Protein AF-A0A7W0P054-F1 (afdb_monomer)

Foldseek 3Di:
DAEAEPFDKWKAKVVGDGTRPPHHDDDDDAQDKIKIDIGTDPQKDFPFKDFQATDNDIGIDGPNDDGDMYTYIYGDKDFDDDDDDDPDFDADVVGDAGPPPDGIDTDDPPGD

Solvent-accessible surface area (backbone atoms only — not comparable to full-atom values): 6755 Å² total; per-residue (Å²): 85,49,84,38,68,86,22,45,54,38,36,38,35,42,68,78,67,34,46,27,84,86,40,47,70,70,91,75,60,80,74,38,67,37,39,39,44,79,45,52,34,85,59,24,37,66,74,24,39,36,75,79,32,71,52,75,68,76,35,74,46,72,30,81,63,96,82,57,45,31,49,31,15,35,54,49,70,54,70,61,85,89,79,79,90,70,94,72,84,56,78,46,66,74,82,68,45,60,60,81,87,56,46,71,42,76,42,62,87,88,67,116

Mean predicted aligned error: 10.87 Å

Radius of gyration: 19.4 Å; Cα contacts (8 Å, |Δi|>4): 233; chains: 1; bounding box: 42×19×57 Å

Sequence (112 aa):
MDHAGDGGGTVTSDPAGIDCGSDCTEDYAESTIVTLTATAGALSIFTGWSGECTGTGACVVTMDAAKSVTATFDTATLTVTKVGTGSGTVASDPAGINCGIDCSESYLPGTS

pLDDT: mean 75.75, std 15.4, range [45.28, 93.94]

Structure (mmCIF, N/CA/C/O backbone):
data_AF-A0A7W0P054-F1
#
_entry.id   AF-A0A7W0P054-F1
#
loop_
_atom_site.group_PDB
_atom_site.id
_atom_site.type_symbol
_atom_site.label_atom_id
_atom_site.label_alt_id
_atom_site.label_comp_id
_atom_site.label_asym_id
_atom_site.label_entity_id
_atom_site.label_seq_id
_atom_site.pdbx_PDB_ins_code
_atom_site.Cartn_x
_atom_site.Cartn_y
_atom_site.Cartn_z
_atom_site.occupancy
_atom_site.B_iso_or_equiv
_atom_site.auth_seq_id
_atom_site.auth_comp_id
_atom_site.auth_asym_id
_atom_site.auth_atom_id
_atom_site.pdbx_PDB_model_num
ATOM 1 N N . MET A 1 1 ? -12.521 1.731 2.706 1.00 58.75 1 MET A N 1
ATOM 2 C CA . MET A 1 1 ? -11.080 1.759 2.384 1.00 58.75 1 MET A CA 1
ATOM 3 C C . MET A 1 1 ? -10.952 1.982 0.892 1.00 58.75 1 MET A C 1
ATOM 5 O O . MET A 1 1 ? -11.704 1.349 0.160 1.00 58.75 1 MET A O 1
ATOM 9 N N . ASP A 1 2 ? -10.048 2.856 0.457 1.00 57.75 2 ASP A N 1
ATOM 10 C CA . ASP A 1 2 ? -9.857 3.140 -0.969 1.00 57.75 2 ASP A CA 1
ATOM 11 C C . ASP A 1 2 ? -8.524 2.545 -1.439 1.00 57.75 2 ASP A C 1
ATOM 13 O O . ASP A 1 2 ? -7.521 2.613 -0.723 1.00 57.75 2 ASP A O 1
ATOM 17 N N . HIS A 1 3 ? -8.514 1.956 -2.634 1.00 59.03 3 HIS A N 1
ATOM 18 C CA . HIS A 1 3 ? -7.280 1.617 -3.340 1.00 59.03 3 HIS A CA 1
ATOM 19 C C . HIS A 1 3 ? -6.766 2.855 -4.077 1.00 59.03 3 HIS A C 1
ATOM 21 O O . HIS A 1 3 ? -7.538 3.540 -4.750 1.00 59.03 3 HIS A O 1
ATOM 27 N N . ALA A 1 4 ? -5.467 3.124 -3.968 1.00 58.44 4 AL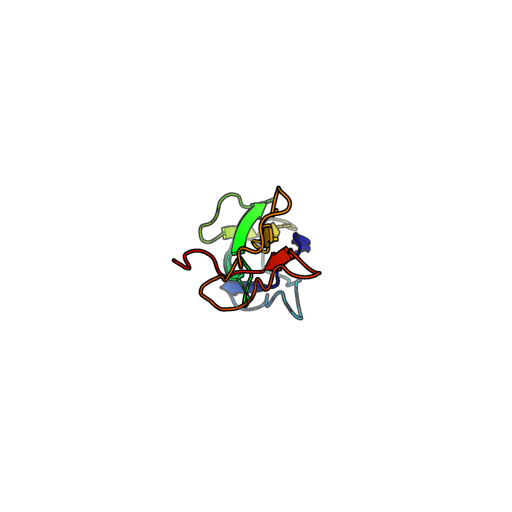A A N 1
ATOM 28 C CA . ALA A 1 4 ? -4.789 4.167 -4.730 1.00 58.44 4 ALA A CA 1
ATOM 29 C C . ALA A 1 4 ? -3.599 3.585 -5.508 1.00 58.44 4 ALA A C 1
ATOM 31 O O . ALA A 1 4 ? -2.960 2.646 -5.039 1.00 58.44 4 ALA A O 1
ATOM 32 N N . GLY A 1 5 ? -3.292 4.172 -6.666 1.00 56.72 5 GLY A N 1
ATOM 33 C CA . GLY A 1 5 ? -2.194 3.750 -7.542 1.00 56.72 5 GLY A CA 1
ATOM 34 C C . GLY A 1 5 ? -2.630 2.818 -8.677 1.00 56.72 5 GLY A C 1
ATOM 35 O O . GLY A 1 5 ? -3.770 2.355 -8.727 1.00 56.72 5 GLY A O 1
ATOM 36 N N . ASP A 1 6 ? -1.722 2.601 -9.629 1.00 67.75 6 ASP A N 1
ATOM 37 C CA . ASP A 1 6 ? -1.980 1.820 -10.851 1.00 67.75 6 ASP A CA 1
ATOM 38 C C . ASP A 1 6 ? -1.752 0.305 -10.652 1.00 67.75 6 ASP A C 1
ATOM 40 O O . ASP A 1 6 ? -1.992 -0.499 -11.556 1.00 67.75 6 ASP A O 1
ATOM 44 N N . GLY A 1 7 ? -1.259 -0.094 -9.475 1.00 72.56 7 GLY A N 1
ATOM 45 C CA . GLY A 1 7 ? -1.000 -1.479 -9.097 1.00 72.56 7 GLY A CA 1
ATOM 46 C C . GLY A 1 7 ? -2.225 -2.182 -8.513 1.00 72.56 7 GLY A C 1
ATOM 47 O O . GLY A 1 7 ? -3.085 -1.583 -7.874 1.00 72.56 7 GLY A O 1
ATOM 48 N N . GLY A 1 8 ? -2.286 -3.498 -8.703 1.00 82.44 8 GLY A N 1
ATOM 49 C CA . GLY A 1 8 ? -3.265 -4.361 -8.050 1.00 82.44 8 GLY A CA 1
ATOM 50 C C . GLY A 1 8 ? -2.798 -4.812 -6.664 1.00 82.44 8 GLY A C 1
ATOM 51 O O . GLY A 1 8 ? -1.606 -5.005 -6.414 1.00 82.44 8 GLY A O 1
ATOM 52 N N . GLY A 1 9 ? -3.743 -5.060 -5.765 1.00 86.12 9 GLY A N 1
ATOM 53 C CA . GLY A 1 9 ? -3.464 -5.569 -4.428 1.00 86.12 9 GLY A CA 1
ATOM 54 C C . GLY A 1 9 ? -4.726 -6.032 -3.717 1.00 86.12 9 GLY A C 1
ATOM 55 O O . GLY A 1 9 ? -5.834 -5.860 -4.220 1.00 86.12 9 GLY A O 1
ATOM 56 N N . THR A 1 10 ? -4.528 -6.653 -2.560 1.00 87.75 10 THR A N 1
ATOM 57 C CA . THR A 1 10 ? -5.600 -7.013 -1.627 1.00 87.75 10 THR A CA 1
ATOM 58 C C . THR A 1 10 ? -5.268 -6.485 -0.241 1.00 87.75 10 THR A C 1
ATOM 60 O O . THR A 1 10 ? -4.094 -6.407 0.137 1.00 87.75 10 THR A O 1
ATOM 63 N N . VAL A 1 11 ? -6.292 -6.112 0.523 1.00 89.94 11 VAL A N 1
ATOM 64 C CA . VAL A 1 11 ? -6.147 -5.707 1.927 1.00 89.94 11 VAL A CA 1
ATOM 65 C C . VAL A 1 11 ? -7.068 -6.549 2.788 1.00 89.94 11 VAL A C 1
ATOM 67 O O . VAL A 1 11 ? -8.279 -6.496 2.610 1.00 89.94 11 VAL A O 1
ATOM 70 N N . THR A 1 12 ? -6.509 -7.261 3.760 1.00 91.06 12 THR A N 1
ATOM 71 C CA . THR A 1 12 ? -7.272 -8.102 4.691 1.00 91.06 12 THR A CA 1
ATOM 72 C C . THR A 1 12 ? -7.198 -7.576 6.121 1.00 91.06 12 THR A C 1
ATOM 74 O O . THR A 1 12 ? -6.181 -6.984 6.497 1.00 91.06 12 THR A O 1
ATOM 77 N N . SER A 1 13 ? -8.220 -7.834 6.938 1.00 91.25 13 SER A N 1
ATOM 78 C CA . SER A 1 13 ? -8.247 -7.469 8.364 1.00 91.25 13 SER A CA 1
ATOM 79 C C . SER A 1 13 ? -8.170 -8.659 9.330 1.00 91.25 13 SER A C 1
ATOM 81 O O . SER A 1 13 ? -8.593 -9.768 9.009 1.00 91.25 13 SER A O 1
ATOM 83 N N . ASP A 1 14 ? -7.690 -8.394 10.546 1.00 89.75 14 ASP A N 1
ATOM 84 C CA . ASP A 1 14 ? -7.890 -9.220 11.744 1.00 89.75 14 ASP A CA 1
ATOM 85 C C . ASP A 1 14 ? -8.420 -8.332 12.895 1.00 89.75 14 ASP A C 1
ATOM 87 O O . ASP A 1 14 ? -7.703 -7.405 13.289 1.00 89.75 14 ASP A O 1
ATOM 91 N N . PRO A 1 15 ? -9.646 -8.539 13.422 1.00 89.25 15 PRO A N 1
ATOM 92 C CA . PRO A 1 15 ? -10.601 -9.601 13.090 1.00 89.25 15 PRO A CA 1
ATOM 93 C C . PRO A 1 15 ? -11.030 -9.617 11.618 1.00 89.25 15 PRO A C 1
ATOM 95 O O . PRO A 1 15 ? -11.077 -8.576 10.960 1.00 89.25 15 PRO A O 1
ATOM 98 N N . ALA A 1 16 ? -11.320 -10.814 11.101 1.00 84.38 16 ALA A N 1
ATOM 99 C CA . ALA A 1 16 ? -11.719 -11.003 9.709 1.00 84.38 16 ALA A CA 1
ATOM 100 C C . ALA A 1 16 ? -13.040 -10.279 9.403 1.00 84.38 16 ALA A C 1
ATOM 102 O O . ALA A 1 16 ? -13.989 -10.378 10.180 1.00 84.38 16 ALA A O 1
ATOM 103 N N . GLY A 1 17 ? -13.086 -9.596 8.260 1.00 79.81 17 GLY A N 1
ATOM 104 C CA . GLY A 1 17 ? -14.271 -8.883 7.775 1.00 79.81 17 GLY A CA 1
ATOM 105 C C . GLY A 1 17 ? -13.986 -8.008 6.552 1.00 79.81 17 GLY A C 1
ATOM 106 O O . GLY A 1 17 ? -14.795 -7.932 5.641 1.00 79.81 17 GLY A O 1
ATOM 107 N N . ILE A 1 18 ? -12.779 -7.442 6.447 1.00 84.94 18 ILE A N 1
ATOM 108 C CA . ILE A 1 18 ? -12.333 -6.717 5.248 1.00 84.94 18 ILE A CA 1
ATOM 109 C C . ILE A 1 18 ? -11.503 -7.657 4.362 1.00 84.94 18 ILE A C 1
ATOM 111 O O . ILE A 1 18 ? -10.529 -8.241 4.841 1.00 84.94 18 ILE A O 1
ATOM 115 N N . ASP A 1 19 ? -11.863 -7.750 3.077 1.00 82.44 19 ASP A N 1
ATOM 116 C CA . ASP A 1 19 ? -11.057 -8.324 1.985 1.00 82.44 19 ASP A CA 1
ATOM 117 C C . ASP A 1 19 ? -11.167 -7.414 0.752 1.00 82.44 19 ASP A C 1
ATOM 119 O O . ASP A 1 19 ? -11.935 -7.615 -0.206 1.00 82.44 19 ASP A O 1
ATOM 123 N N . CYS A 1 20 ? -10.425 -6.318 0.855 1.00 71.62 20 CYS A N 1
ATOM 124 C CA . CYS A 1 20 ? -10.479 -5.210 -0.069 1.00 71.62 20 CYS A CA 1
ATOM 125 C C . CYS A 1 20 ? -9.898 -5.671 -1.405 1.00 71.62 20 CYS A C 1
ATOM 127 O O . CYS A 1 20 ? -8.692 -5.837 -1.564 1.00 71.62 20 CYS A O 1
ATOM 129 N N . GLY A 1 21 ? -10.806 -5.904 -2.342 1.00 64.62 21 GLY A N 1
ATOM 130 C CA . GLY A 1 21 ? -10.632 -6.622 -3.604 1.00 64.62 21 GLY A CA 1
ATOM 131 C C . GLY A 1 21 ? -12.014 -6.995 -4.145 1.00 64.62 21 GLY A C 1
ATOM 132 O O . GLY A 1 21 ? -12.283 -6.852 -5.336 1.00 64.62 21 GLY A O 1
ATOM 133 N N . SER A 1 22 ? -12.930 -7.337 -3.231 1.00 63.56 22 SER A N 1
ATOM 134 C CA . SER A 1 22 ? -14.376 -7.390 -3.481 1.00 63.56 22 SER A CA 1
ATOM 135 C C . SER A 1 22 ? -15.214 -6.705 -2.393 1.00 63.56 22 SER A C 1
ATOM 137 O O . SER A 1 22 ? -16.279 -6.184 -2.722 1.00 63.56 22 SER A O 1
ATOM 139 N N . ASP A 1 23 ? -14.714 -6.622 -1.151 1.00 74.06 23 ASP A N 1
ATOM 140 C CA . ASP A 1 23 ? -15.387 -5.945 -0.039 1.00 74.06 23 ASP A CA 1
ATOM 141 C C . ASP A 1 23 ? -14.410 -5.108 0.801 1.00 74.06 23 ASP A C 1
ATOM 143 O O . ASP A 1 23 ? -13.423 -5.596 1.347 1.00 74.06 23 ASP A O 1
ATOM 147 N N . CYS A 1 24 ? -14.681 -3.811 0.887 1.00 83.38 24 CYS A N 1
ATOM 148 C CA . CYS A 1 24 ? -13.783 -2.806 1.451 1.00 83.38 24 CYS A CA 1
ATOM 149 C C . CYS A 1 24 ? -14.369 -2.081 2.672 1.00 83.38 24 CYS A C 1
ATOM 151 O O . CYS A 1 24 ? -13.824 -1.048 3.096 1.00 83.38 24 CYS A O 1
ATOM 153 N N . THR A 1 25 ? -15.482 -2.581 3.211 1.00 83.56 25 THR A N 1
ATOM 154 C CA . THR A 1 25 ? -16.246 -1.961 4.298 1.00 83.56 25 THR A CA 1
ATOM 155 C C . THR A 1 25 ? -16.738 -3.019 5.274 1.00 83.56 25 THR A C 1
ATOM 157 O O . THR A 1 25 ? -17.357 -3.981 4.855 1.00 83.56 25 THR A O 1
ATOM 160 N N . GLU A 1 26 ? -16.509 -2.815 6.569 1.00 86.31 26 GLU A N 1
ATOM 161 C CA . GLU A 1 26 ? -16.988 -3.711 7.625 1.00 86.31 26 GLU A CA 1
ATOM 162 C C . GLU A 1 26 ? -17.310 -2.897 8.882 1.00 86.31 26 GLU A C 1
ATOM 164 O O . GLU A 1 26 ? -16.622 -1.908 9.174 1.00 86.31 26 GLU A O 1
ATOM 169 N N . ASP A 1 27 ? -18.328 -3.328 9.626 1.00 86.12 27 ASP A N 1
ATOM 170 C CA . ASP A 1 27 ? -18.729 -2.718 10.888 1.00 86.12 27 ASP A CA 1
ATOM 171 C C . ASP A 1 27 ? -18.069 -3.448 12.066 1.00 86.12 27 ASP A C 1
ATOM 173 O O . ASP A 1 27 ? -18.348 -4.610 12.363 1.00 86.12 27 ASP A O 1
ATOM 177 N N . TYR A 1 28 ? -17.223 -2.733 12.804 1.00 87.06 28 TYR A N 1
ATOM 178 C CA . TYR A 1 28 ? -16.600 -3.243 14.025 1.00 87.06 28 TYR A CA 1
ATOM 179 C C . TYR A 1 28 ? -17.239 -2.628 15.269 1.00 87.06 28 TYR A C 1
ATOM 181 O O . TYR A 1 28 ? -17.614 -1.455 15.283 1.00 87.06 28 TYR A O 1
ATOM 189 N N . ALA A 1 29 ? -17.315 -3.409 16.349 1.00 88.88 29 ALA A N 1
ATOM 190 C CA . ALA A 1 29 ? -17.740 -2.895 17.645 1.00 88.88 29 ALA A CA 1
ATOM 191 C C . ALA A 1 29 ? -16.752 -1.840 18.175 1.00 88.88 29 ALA A C 1
ATOM 193 O O . ALA A 1 29 ? -15.548 -1.906 17.909 1.00 88.88 29 ALA A O 1
ATOM 194 N N . GLU A 1 30 ? -17.255 -0.900 18.975 1.00 88.81 30 GLU A N 1
ATOM 195 C CA . GLU A 1 30 ? -16.425 0.115 19.625 1.00 88.81 30 GLU A CA 1
ATOM 196 C C . GLU A 1 30 ? -15.300 -0.532 20.454 1.00 88.81 30 GLU A C 1
ATOM 198 O O . GLU A 1 30 ? -15.493 -1.558 21.109 1.00 88.81 30 GLU A O 1
ATOM 203 N N . SER A 1 31 ? -14.115 0.080 20.433 1.00 90.38 31 SER A N 1
ATOM 204 C CA . SER A 1 31 ? -12.873 -0.405 21.054 1.00 90.38 31 SER A CA 1
ATOM 205 C C . SER A 1 31 ? -12.283 -1.688 20.451 1.00 90.38 31 SER A C 1
ATOM 207 O O . SER A 1 31 ? -11.342 -2.249 21.017 1.00 90.38 31 SER A O 1
ATOM 209 N N . THR A 1 32 ? -12.767 -2.144 19.291 1.00 91.62 32 THR A N 1
ATOM 210 C CA . THR A 1 32 ? -12.121 -3.242 18.554 1.00 91.62 32 THR A CA 1
ATOM 211 C C . THR A 1 32 ? -10.797 -2.769 17.962 1.00 91.62 32 THR A C 1
ATOM 213 O O . THR A 1 32 ? -10.729 -1.708 17.342 1.00 91.62 32 THR A O 1
ATOM 216 N N . ILE A 1 33 ? -9.741 -3.563 18.134 1.00 92.25 33 ILE A N 1
AT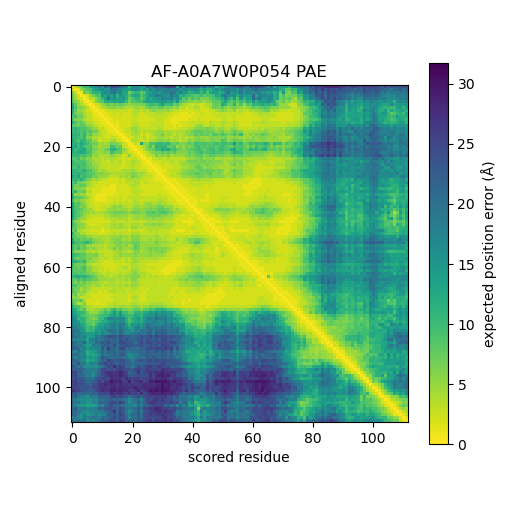OM 217 C CA . ILE A 1 33 ? -8.453 -3.342 17.472 1.00 92.25 33 ILE A CA 1
ATOM 218 C C . ILE A 1 33 ? -8.462 -4.144 16.176 1.00 92.25 33 ILE A C 1
ATOM 220 O O . ILE A 1 33 ? -8.591 -5.364 16.217 1.00 92.25 33 ILE A O 1
ATOM 224 N N . VAL A 1 34 ? -8.321 -3.458 15.047 1.00 92.94 34 VAL A N 1
ATOM 225 C CA . VAL A 1 34 ? -8.293 -4.041 13.705 1.00 92.94 34 VAL A CA 1
ATOM 226 C C . VAL A 1 34 ? -6.881 -3.923 13.151 1.00 92.94 34 VAL A C 1
ATOM 228 O O . VAL A 1 34 ? -6.321 -2.829 13.082 1.00 92.94 34 VAL A O 1
ATOM 231 N N . THR A 1 35 ? -6.303 -5.045 12.736 1.00 93.31 35 THR A N 1
ATOM 232 C CA . THR A 1 35 ? -5.009 -5.093 12.051 1.00 93.31 35 THR A CA 1
ATOM 233 C C . THR A 1 35 ? -5.231 -5.323 10.564 1.00 93.31 35 THR A C 1
ATOM 235 O O . THR A 1 35 ? -5.702 -6.380 10.162 1.00 93.31 35 THR A O 1
ATOM 238 N N . LEU A 1 36 ? -4.879 -4.342 9.741 1.00 91.38 36 LEU A N 1
ATOM 239 C CA . LEU A 1 36 ? -4.921 -4.402 8.287 1.00 91.38 36 LEU A CA 1
ATOM 240 C C . LEU A 1 36 ? -3.563 -4.827 7.726 1.00 91.38 36 LEU A C 1
ATOM 242 O O . LEU A 1 36 ? -2.513 -4.279 8.080 1.00 91.38 36 LEU A O 1
ATOM 246 N N . THR A 1 37 ? -3.603 -5.785 6.806 1.00 91.44 37 THR A N 1
ATOM 247 C CA . THR A 1 37 ? -2.439 -6.294 6.079 1.00 91.44 37 THR A CA 1
ATOM 248 C C . THR A 1 37 ? -2.663 -6.112 4.585 1.00 91.44 37 THR A C 1
ATOM 250 O O . THR A 1 37 ? -3.671 -6.564 4.051 1.00 91.44 37 THR A O 1
ATOM 253 N N . ALA A 1 38 ? -1.721 -5.453 3.910 1.00 90.00 38 ALA A N 1
ATOM 254 C CA . ALA A 1 38 ? -1.737 -5.267 2.464 1.00 90.00 38 ALA A CA 1
ATOM 255 C C . ALA A 1 38 ? -0.855 -6.321 1.793 1.00 90.00 38 ALA A C 1
ATOM 257 O O . ALA A 1 38 ? 0.307 -6.495 2.164 1.00 90.00 38 ALA A O 1
ATOM 258 N N . THR A 1 39 ? -1.392 -6.981 0.772 1.00 88.94 39 THR A N 1
ATOM 259 C CA . THR A 1 39 ? -0.656 -7.912 -0.085 1.00 88.94 39 THR A CA 1
ATOM 260 C C . THR A 1 39 ? -0.699 -7.397 -1.515 1.00 88.94 39 THR A C 1
ATOM 262 O O . THR A 1 39 ? -1.765 -7.329 -2.128 1.00 88.94 39 THR A O 1
ATOM 265 N N . ALA A 1 40 ? 0.461 -7.013 -2.050 1.00 86.44 40 ALA A N 1
ATOM 266 C CA . ALA A 1 40 ? 0.564 -6.557 -3.431 1.00 86.44 40 ALA A CA 1
ATOM 267 C C . ALA A 1 40 ? 0.316 -7.716 -4.406 1.00 86.44 40 ALA A C 1
ATOM 269 O O . ALA A 1 40 ? 0.781 -8.837 -4.187 1.00 86.44 40 ALA A O 1
ATOM 270 N N . GLY A 1 41 ? -0.422 -7.440 -5.480 1.00 81.75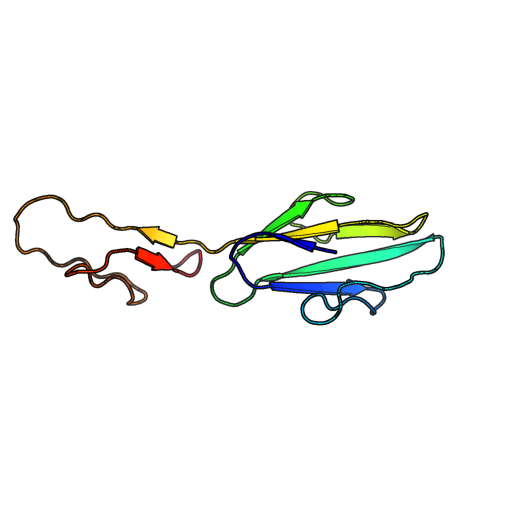 41 GLY A N 1
ATOM 271 C CA . GLY A 1 41 ? -0.633 -8.381 -6.571 1.00 81.75 41 GLY A CA 1
ATOM 272 C C . GLY A 1 41 ? 0.617 -8.554 -7.439 1.00 81.75 41 GLY A C 1
ATOM 273 O O . GLY A 1 41 ? 1.657 -7.929 -7.224 1.00 81.75 41 GLY A O 1
ATOM 274 N N . ALA A 1 42 ? 0.511 -9.397 -8.468 1.00 78.50 42 ALA A N 1
ATOM 275 C CA . ALA A 1 42 ? 1.582 -9.536 -9.452 1.00 78.50 42 ALA A CA 1
ATOM 276 C C . ALA A 1 42 ? 1.892 -8.180 -10.120 1.00 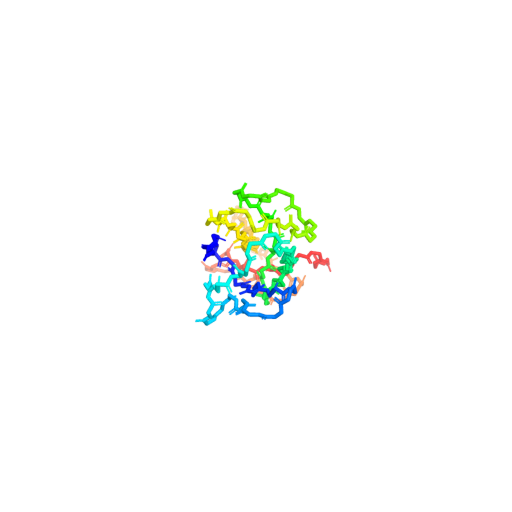78.50 42 ALA A C 1
ATOM 278 O O . ALA A 1 42 ? 0.984 -7.394 -10.387 1.00 78.50 42 ALA A O 1
ATOM 279 N N . LEU A 1 43 ? 3.177 -7.918 -10.390 1.00 76.00 43 LEU A N 1
ATOM 280 C CA . LEU A 1 43 ? 3.673 -6.678 -11.021 1.00 76.00 43 LEU A CA 1
ATOM 281 C C . LEU A 1 43 ? 3.399 -5.385 -10.231 1.00 76.00 43 LEU A C 1
ATOM 283 O O . LEU A 1 43 ? 3.603 -4.292 -10.754 1.00 76.00 43 LEU A O 1
ATOM 287 N N . SER A 1 44 ? 2.967 -5.500 -8.976 1.00 84.25 44 SER A N 1
ATOM 288 C CA . SER A 1 44 ? 2.584 -4.368 -8.136 1.00 84.25 44 SER A CA 1
ATOM 289 C C . SER A 1 44 ? 3.431 -4.311 -6.869 1.00 84.25 44 SER A C 1
ATOM 291 O O . SER A 1 44 ? 3.984 -5.311 -6.410 1.00 84.25 44 SER A O 1
ATOM 293 N N . ILE A 1 45 ? 3.530 -3.120 -6.296 1.00 85.62 45 ILE A N 1
ATOM 294 C CA . ILE A 1 45 ? 4.286 -2.814 -5.089 1.00 85.62 45 ILE A CA 1
ATOM 295 C C . ILE A 1 45 ? 3.336 -2.131 -4.132 1.00 85.62 45 ILE A C 1
ATOM 297 O O . ILE A 1 45 ? 2.748 -1.115 -4.478 1.00 85.62 45 ILE A O 1
ATOM 301 N N . PHE A 1 46 ? 3.231 -2.640 -2.912 1.00 88.94 46 PHE A N 1
ATOM 302 C CA . PHE A 1 46 ? 2.585 -1.886 -1.852 1.00 88.94 46 PHE A CA 1
ATOM 303 C C . PHE A 1 46 ? 3.505 -0.735 -1.425 1.00 88.94 46 PHE A C 1
ATOM 305 O O . PHE A 1 46 ? 4.589 -0.975 -0.884 1.00 88.94 46 PHE A O 1
ATOM 312 N N . THR A 1 47 ? 3.105 0.505 -1.701 1.00 88.44 47 THR A N 1
ATOM 313 C CA . THR A 1 47 ? 3.924 1.698 -1.444 1.00 88.44 47 THR A CA 1
ATOM 314 C C . THR A 1 47 ? 3.633 2.338 -0.092 1.00 88.44 47 THR A C 1
ATOM 316 O O . THR A 1 47 ? 4.500 3.023 0.455 1.00 88.44 47 THR A O 1
ATOM 319 N N . GLY A 1 48 ? 2.482 2.035 0.513 1.00 91.94 48 GLY A N 1
ATOM 320 C CA . GLY A 1 48 ? 2.212 2.338 1.914 1.00 91.94 48 GLY A CA 1
ATOM 321 C C . GLY A 1 48 ? 0.748 2.615 2.233 1.00 91.94 48 GLY A C 1
ATOM 322 O O . GLY A 1 48 ? -0.128 2.613 1.369 1.00 91.94 48 GLY A O 1
ATOM 323 N N . TRP A 1 49 ? 0.508 2.859 3.517 1.00 93.94 49 TRP A N 1
ATOM 324 C CA . TRP A 1 49 ? -0.767 3.295 4.067 1.00 93.94 49 TRP A CA 1
ATOM 325 C C . TRP A 1 49 ? -0.849 4.819 4.150 1.00 93.94 49 TRP A C 1
ATOM 327 O O . TRP A 1 49 ? 0.155 5.500 4.387 1.00 93.94 49 TRP A O 1
ATOM 337 N N . SER A 1 50 ? -2.066 5.340 4.041 1.00 91.12 50 SER A N 1
ATOM 338 C CA . SER A 1 50 ? -2.410 6.719 4.400 1.00 91.12 50 SER A CA 1
ATOM 339 C C . SER A 1 50 ? -3.783 6.796 5.087 1.00 91.12 50 SER A C 1
ATOM 341 O O . SER A 1 50 ? -4.543 5.824 5.083 1.00 91.12 50 SER A O 1
ATOM 343 N N . GLY A 1 51 ? -4.091 7.941 5.709 1.00 89.88 51 GLY A N 1
ATOM 344 C CA . GLY A 1 51 ? -5.286 8.129 6.542 1.00 89.88 51 GLY A CA 1
ATOM 345 C C . GLY A 1 51 ? -4.983 7.856 8.015 1.00 89.88 51 GLY A C 1
ATOM 346 O O . GLY A 1 51 ? -4.098 8.493 8.586 1.00 89.88 51 GLY A O 1
ATOM 347 N N . GLU A 1 52 ? -5.688 6.900 8.622 1.00 90.19 52 GLU A N 1
ATOM 348 C CA . GLU A 1 52 ? -5.500 6.525 10.039 1.00 90.19 52 GLU A CA 1
ATOM 349 C C . GLU A 1 52 ? -4.203 5.739 10.303 1.00 90.19 52 GLU A C 1
ATOM 351 O O . GLU A 1 52 ? -3.757 5.629 11.443 1.00 90.19 52 GLU A O 1
ATOM 356 N N . CYS A 1 53 ? -3.574 5.220 9.248 1.00 89.69 53 CYS A N 1
ATOM 357 C CA . CYS A 1 53 ? -2.279 4.551 9.299 1.00 89.69 53 CYS A CA 1
ATOM 358 C C . CYS A 1 53 ? -1.298 5.197 8.332 1.00 89.69 53 CYS A C 1
ATOM 360 O O . CYS A 1 53 ? -1.683 5.741 7.299 1.00 89.69 53 CYS A O 1
ATOM 362 N N . THR A 1 54 ? -0.009 5.088 8.647 1.00 89.88 54 THR A N 1
ATOM 363 C CA . THR A 1 54 ? 1.075 5.553 7.778 1.00 89.88 54 THR A CA 1
ATOM 364 C C . THR A 1 54 ? 2.223 4.550 7.757 1.00 89.88 54 THR A C 1
ATOM 366 O O . THR A 1 54 ? 2.397 3.762 8.688 1.00 89.88 54 THR A O 1
ATOM 369 N N . GLY A 1 55 ? 3.018 4.582 6.688 1.00 90.50 55 GLY A N 1
ATOM 370 C CA . GLY A 1 55 ? 4.152 3.677 6.493 1.00 90.50 55 GLY A CA 1
ATOM 371 C C . GLY A 1 55 ? 3.773 2.390 5.762 1.00 90.50 55 GLY A C 1
ATOM 372 O O . GLY A 1 55 ? 2.698 2.289 5.183 1.00 90.50 55 GLY A O 1
ATOM 373 N N . THR A 1 56 ? 4.677 1.413 5.754 1.00 90.19 56 THR A N 1
ATOM 374 C CA . THR A 1 56 ? 4.557 0.180 4.948 1.00 90.19 56 THR A CA 1
ATOM 375 C C . THR A 1 56 ? 4.383 -1.095 5.778 1.00 90.19 56 THR A C 1
ATOM 377 O O . THR A 1 56 ? 4.258 -2.180 5.219 1.00 90.19 56 THR A O 1
ATOM 380 N N . GLY A 1 57 ? 4.395 -0.985 7.111 1.00 90.12 57 GLY A N 1
ATOM 381 C CA . GLY A 1 57 ? 4.156 -2.109 8.021 1.00 90.12 57 GLY A CA 1
ATOM 382 C C . GLY A 1 57 ? 2.676 -2.488 8.121 1.00 90.12 57 GLY A C 1
ATOM 383 O O . GLY A 1 57 ? 1.838 -1.919 7.430 1.00 90.12 57 GLY A O 1
ATOM 384 N N . ALA A 1 58 ? 2.337 -3.427 9.008 1.00 89.06 58 ALA A N 1
ATOM 385 C CA . ALA A 1 58 ? 0.936 -3.699 9.336 1.00 89.06 58 ALA A CA 1
ATOM 386 C C . ALA A 1 58 ? 0.269 -2.439 9.915 1.00 89.06 58 ALA A C 1
ATOM 388 O O . ALA A 1 58 ? 0.864 -1.734 10.735 1.00 89.06 58 ALA A O 1
ATOM 389 N N . CYS A 1 59 ? -0.958 -2.160 9.486 1.00 92.25 59 CYS A N 1
ATOM 390 C CA . CYS A 1 59 ? -1.726 -1.008 9.940 1.00 92.25 59 CYS A CA 1
ATOM 391 C C . CYS A 1 59 ? -2.645 -1.438 11.086 1.00 92.25 59 CYS A C 1
ATOM 393 O O . CYS A 1 59 ? -3.509 -2.282 10.893 1.00 92.25 59 CYS A O 1
ATOM 395 N N . VAL A 1 60 ? -2.458 -0.880 12.282 1.00 93.50 60 VAL A N 1
ATOM 396 C CA . VAL A 1 60 ? -3.275 -1.211 13.459 1.00 93.50 60 VAL A CA 1
ATOM 397 C C . VAL A 1 60 ? -4.151 -0.014 13.802 1.00 93.50 60 VAL A C 1
ATOM 399 O O . VAL A 1 60 ? -3.635 1.063 14.096 1.00 93.50 60 VAL A O 1
ATOM 402 N N . VAL A 1 61 ? -5.468 -0.208 13.777 1.00 91.62 61 VAL A N 1
ATOM 403 C CA . VAL A 1 61 ? -6.475 0.830 14.017 1.00 91.62 61 VAL A CA 1
ATOM 404 C C . VAL A 1 61 ? -7.362 0.419 15.183 1.00 91.62 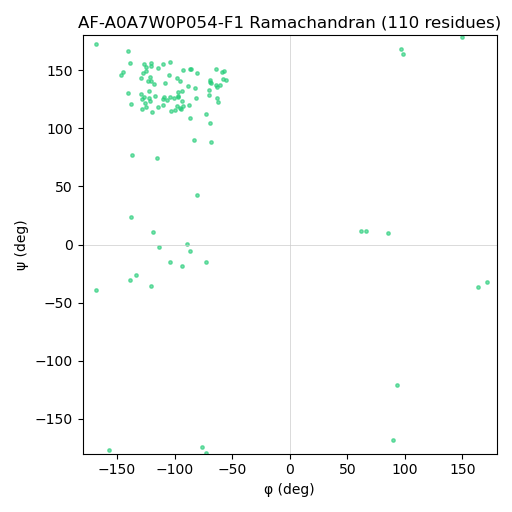61 VAL A C 1
ATOM 406 O O . VAL A 1 61 ? -7.879 -0.694 15.217 1.00 91.62 61 VAL A O 1
ATOM 409 N N . THR A 1 62 ? -7.577 1.329 16.128 1.00 92.81 62 THR A N 1
ATOM 410 C CA . THR A 1 62 ? -8.591 1.156 17.175 1.00 92.81 62 THR A CA 1
ATOM 411 C C . THR A 1 62 ? -9.890 1.816 16.723 1.00 92.81 62 THR A C 1
ATOM 413 O O . THR A 1 62 ? -9.907 3.007 16.413 1.00 92.81 62 THR A O 1
ATOM 416 N N . MET A 1 63 ? -10.975 1.048 16.689 1.00 91.50 63 MET A N 1
ATOM 417 C CA . MET A 1 63 ? -12.289 1.496 16.230 1.00 91.50 63 MET A CA 1
ATOM 418 C C . MET A 1 63 ? -13.036 2.209 17.361 1.00 91.50 63 MET A C 1
ATOM 420 O O . MET A 1 63 ? -13.745 1.584 18.143 1.00 91.50 63 MET A O 1
ATOM 424 N N . ASP A 1 64 ? -12.853 3.522 17.469 1.00 90.44 64 ASP A N 1
ATOM 425 C CA . ASP A 1 64 ? -13.598 4.419 18.373 1.00 90.44 64 ASP A CA 1
ATOM 426 C C . ASP A 1 64 ? -14.656 5.271 17.639 1.00 90.44 64 ASP A C 1
ATOM 428 O O . ASP A 1 64 ? -15.557 5.841 18.250 1.00 90.44 64 ASP A O 1
ATOM 432 N N . ALA A 1 65 ? -14.555 5.335 16.313 1.00 89.81 65 ALA A N 1
ATOM 433 C CA . ALA A 1 65 ? -15.448 6.022 15.392 1.00 89.81 65 ALA A CA 1
ATOM 434 C C . ALA A 1 65 ? -15.313 5.392 13.994 1.00 89.81 65 ALA A C 1
ATOM 436 O O . ALA A 1 65 ? -14.554 4.442 13.799 1.00 89.81 65 ALA A O 1
ATOM 437 N N . ALA A 1 66 ? -16.018 5.939 13.000 1.00 86.81 66 ALA A N 1
ATOM 438 C CA . ALA A 1 66 ? -15.764 5.593 11.604 1.00 86.81 66 ALA A CA 1
ATOM 439 C C . ALA A 1 66 ? -14.338 6.020 11.207 1.00 86.81 66 ALA A C 1
ATOM 441 O O . ALA A 1 66 ? -1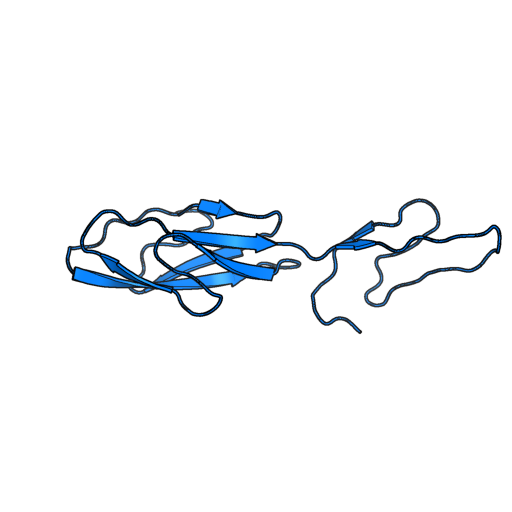3.955 7.178 11.388 1.00 86.81 66 ALA A O 1
ATOM 442 N N . LYS A 1 67 ? -13.563 5.074 10.674 1.00 89.06 67 LYS A N 1
ATOM 443 C CA . LYS A 1 67 ? -12.142 5.217 10.331 1.00 89.06 67 LYS A CA 1
ATOM 444 C C . LYS A 1 67 ? -11.943 4.931 8.845 1.00 89.06 67 LYS A C 1
ATOM 446 O O . LYS A 1 67 ? -12.573 4.021 8.309 1.00 89.06 67 LYS A O 1
ATOM 451 N N . SER A 1 68 ? -11.024 5.656 8.208 1.00 87.94 68 SER A N 1
ATOM 452 C CA . SER A 1 68 ? -10.674 5.452 6.798 1.00 87.94 68 SER A CA 1
ATOM 453 C C . SER A 1 68 ? -9.168 5.295 6.624 1.00 87.94 68 SER A C 1
ATOM 455 O O . SER A 1 68 ? -8.379 6.150 7.024 1.00 87.94 68 SER A O 1
ATOM 457 N N . VAL A 1 69 ? -8.774 4.198 5.989 1.00 89.31 69 VAL A N 1
ATOM 458 C CA . VAL 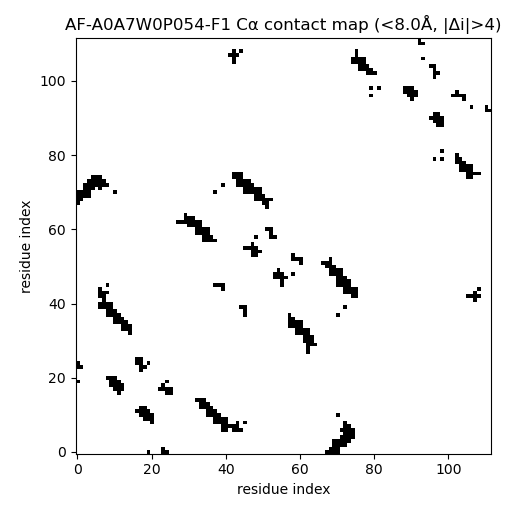A 1 69 ? -7.398 3.884 5.610 1.00 89.31 69 VAL A CA 1
ATOM 459 C C . VAL A 1 69 ? -7.354 3.644 4.103 1.00 89.31 69 VAL A C 1
ATOM 461 O O . VAL A 1 69 ? -8.253 3.033 3.518 1.00 89.31 69 VAL A O 1
ATOM 464 N N . THR A 1 70 ? -6.293 4.123 3.475 1.00 89.31 70 THR A N 1
ATOM 465 C CA . THR A 1 70 ? -6.024 3.924 2.052 1.00 89.31 70 THR A CA 1
ATOM 466 C C . THR A 1 70 ? -4.740 3.121 1.916 1.00 89.31 70 THR A C 1
ATOM 468 O O . THR A 1 70 ? -3.718 3.491 2.501 1.00 89.31 70 THR A O 1
ATOM 471 N N . ALA A 1 71 ? -4.799 2.028 1.156 1.00 88.88 71 ALA A N 1
ATOM 472 C CA . ALA A 1 71 ? -3.630 1.266 0.732 1.00 88.88 71 ALA A CA 1
ATOM 473 C C . ALA A 1 71 ? -3.231 1.704 -0.673 1.00 88.88 71 ALA A C 1
ATOM 475 O O . ALA A 1 71 ? -4.059 1.662 -1.588 1.00 88.88 71 ALA A O 1
ATOM 476 N N . THR A 1 72 ? -1.968 2.077 -0.851 1.00 88.44 72 THR A N 1
ATOM 477 C CA . THR A 1 72 ? -1.448 2.432 -2.170 1.00 88.44 72 THR A CA 1
ATOM 478 C C . THR A 1 72 ? -0.651 1.271 -2.753 1.00 88.44 72 THR A C 1
ATOM 480 O O . THR A 1 72 ? 0.275 0.759 -2.116 1.00 88.44 72 THR A O 1
ATOM 483 N N . PHE A 1 73 ? -1.012 0.862 -3.967 1.00 88.12 73 PHE A N 1
ATOM 484 C CA . PHE A 1 73 ? -0.296 -0.127 -4.760 1.00 88.12 73 PHE A CA 1
ATOM 485 C C . PHE A 1 73 ? 0.122 0.502 -6.090 1.00 88.12 73 PHE A C 1
ATOM 487 O O . PHE A 1 73 ? -0.723 0.951 -6.853 1.00 88.12 73 PHE A O 1
ATOM 494 N N . ASP A 1 74 ? 1.414 0.494 -6.401 1.00 84.81 74 ASP A N 1
ATOM 495 C CA . ASP A 1 74 ? 1.952 1.063 -7.639 1.00 84.81 74 ASP A CA 1
ATOM 496 C C . ASP A 1 74 ? 2.676 0.006 -8.471 1.00 84.81 74 ASP A C 1
ATOM 498 O O . ASP A 1 74 ? 3.222 -0.963 -7.944 1.00 84.81 74 ASP A O 1
ATOM 502 N N . THR A 1 75 ? 2.731 0.204 -9.784 1.00 80.81 75 THR A N 1
ATOM 503 C CA . THR A 1 75 ? 3.565 -0.608 -10.682 1.00 80.81 75 THR A CA 1
ATOM 504 C C . THR A 1 75 ? 4.904 0.076 -10.939 1.00 80.81 75 THR A C 1
ATOM 506 O O . THR A 1 75 ? 4.951 1.287 -11.161 1.00 80.81 75 THR A O 1
ATOM 509 N N . ALA A 1 76 ? 5.998 -0.685 -10.995 1.00 70.50 76 ALA A N 1
ATOM 510 C CA . ALA A 1 76 ? 7.267 -0.168 -11.500 1.00 70.50 76 ALA A CA 1
ATOM 511 C C . ALA A 1 76 ? 7.340 -0.341 -13.025 1.00 70.50 76 ALA A C 1
ATOM 513 O O . ALA A 1 76 ? 7.296 -1.459 -13.541 1.00 70.50 76 ALA A O 1
ATOM 514 N N . THR A 1 77 ? 7.484 0.770 -13.749 1.00 67.31 77 THR A N 1
ATOM 515 C CA . THR A 1 77 ? 7.708 0.762 -15.203 1.00 67.31 77 THR A CA 1
ATOM 516 C C . THR A 1 77 ? 9.170 1.069 -15.494 1.00 67.31 77 THR A C 1
ATOM 518 O O . THR A 1 77 ? 9.699 2.078 -15.023 1.00 67.31 77 THR A O 1
ATOM 521 N N . LEU A 1 78 ? 9.826 0.214 -16.279 1.00 64.19 78 LEU A N 1
ATOM 522 C CA . LEU A 1 78 ? 11.164 0.483 -16.793 1.00 64.19 78 LEU A CA 1
ATOM 523 C C . LEU A 1 78 ? 11.042 1.016 -18.220 1.00 64.19 78 LEU A C 1
ATOM 525 O O . LEU A 1 78 ? 10.563 0.327 -19.121 1.00 64.19 78 LEU A O 1
ATOM 529 N N . THR A 1 79 ? 11.525 2.237 -18.428 1.00 61.56 79 THR A N 1
ATOM 530 C CA . THR A 1 79 ? 11.581 2.865 -19.751 1.00 61.56 79 THR A CA 1
ATOM 531 C C . THR A 1 79 ? 13.021 2.885 -20.233 1.00 61.56 79 THR A C 1
ATOM 533 O O . THR A 1 79 ? 13.894 3.440 -19.562 1.00 61.56 79 THR A O 1
ATOM 536 N N . VAL A 1 80 ? 13.277 2.320 -21.414 1.00 63.50 80 VAL A N 1
ATOM 537 C CA . VAL A 1 80 ? 14.604 2.368 -22.039 1.00 63.50 80 VAL A CA 1
ATOM 538 C C . VAL A 1 80 ? 14.547 3.188 -23.316 1.00 63.50 80 VAL A C 1
ATOM 540 O O . VAL A 1 80 ? 13.889 2.819 -24.281 1.00 63.50 80 VAL A O 1
ATOM 543 N N . THR A 1 81 ? 15.299 4.285 -23.354 1.00 61.44 81 THR A N 1
ATOM 544 C CA . THR A 1 81 ? 15.378 5.149 -24.536 1.00 61.44 81 THR A CA 1
ATOM 545 C C . THR A 1 81 ? 16.648 4.849 -25.323 1.00 61.44 81 THR A C 1
ATOM 547 O O . THR A 1 81 ? 17.759 5.100 -24.855 1.00 61.44 81 THR A O 1
ATOM 550 N N . LYS A 1 82 ? 16.502 4.354 -26.555 1.00 60.88 82 LYS A N 1
ATOM 551 C CA . LYS A 1 82 ? 17.624 4.213 -27.491 1.00 60.88 82 LYS A CA 1
ATOM 552 C C . LYS A 1 82 ? 17.899 5.555 -28.178 1.00 60.88 82 LYS A C 1
ATOM 554 O O . LYS A 1 82 ? 17.010 6.122 -28.805 1.00 60.88 82 LYS A O 1
ATOM 559 N N . VAL A 1 83 ? 19.142 6.035 -28.113 1.00 64.88 83 VAL A N 1
ATOM 560 C CA . VAL A 1 83 ? 19.581 7.272 -28.785 1.00 64.88 83 VAL A CA 1
ATOM 561 C C . VAL A 1 83 ? 20.666 6.949 -29.818 1.00 64.88 83 VAL A C 1
ATOM 563 O O . VAL A 1 83 ? 21.559 6.146 -29.553 1.00 64.88 83 VAL A O 1
ATOM 566 N N . GLY A 1 84 ? 20.596 7.576 -30.997 1.00 66.31 84 GLY A N 1
ATOM 567 C CA . GLY A 1 84 ? 21.556 7.401 -32.097 1.00 66.31 84 GLY A CA 1
ATOM 568 C C . GLY A 1 84 ? 21.103 6.421 -33.190 1.00 66.31 84 GLY A C 1
ATOM 569 O O . GLY A 1 84 ? 20.174 5.640 -33.012 1.00 66.31 84 GLY A O 1
ATOM 570 N N . THR A 1 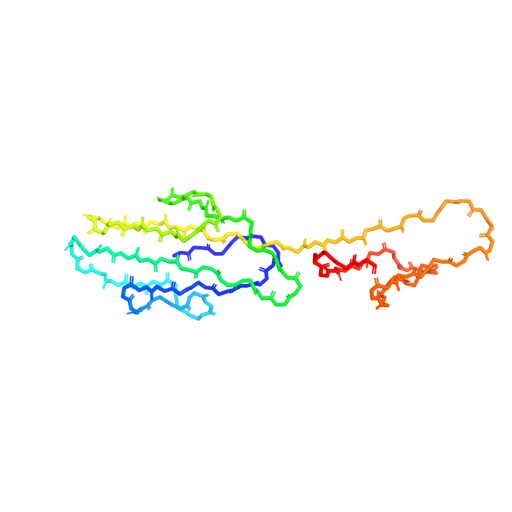85 ? 21.765 6.467 -34.349 1.00 67.50 85 THR A N 1
ATOM 571 C CA . THR A 1 85 ? 21.394 5.702 -35.560 1.00 67.50 85 THR A CA 1
ATOM 572 C C . THR A 1 85 ? 22.039 4.314 -35.652 1.00 67.50 85 THR A C 1
ATOM 574 O O . THR A 1 85 ? 21.827 3.594 -36.625 1.00 67.50 85 THR A O 1
ATOM 577 N N . GLY A 1 86 ? 22.842 3.921 -34.659 1.00 65.81 86 GLY A N 1
ATOM 578 C CA . GLY A 1 86 ? 23.541 2.635 -34.649 1.00 65.81 86 GLY A CA 1
ATOM 579 C C . GLY A 1 86 ? 22.599 1.440 -34.464 1.00 65.81 86 GLY A C 1
ATOM 580 O O . GLY A 1 86 ? 21.701 1.462 -33.620 1.00 65.81 86 GLY A O 1
ATOM 581 N N . SER A 1 87 ? 22.843 0.351 -35.193 1.00 64.12 87 SER A N 1
ATOM 582 C CA . SER A 1 87 ? 22.005 -0.862 -35.230 1.00 64.12 87 SER A CA 1
ATOM 583 C C . SER A 1 87 ? 22.231 -1.824 -34.048 1.00 64.12 87 SER A C 1
ATOM 585 O O . SER A 1 87 ? 22.325 -3.032 -34.230 1.00 64.12 87 SER A O 1
ATOM 587 N N . GLY A 1 88 ? 22.358 -1.296 -32.829 1.00 58.81 88 GLY A N 1
ATOM 588 C CA . GLY A 1 88 ? 22.417 -2.103 -31.602 1.00 58.81 88 GLY A CA 1
ATOM 589 C C . GLY A 1 88 ? 21.032 -2.546 -31.118 1.00 58.81 88 GLY A C 1
ATOM 590 O O . GLY A 1 88 ? 20.065 -1.795 -31.258 1.00 58.81 88 GLY A O 1
ATOM 591 N N . THR A 1 89 ? 20.943 -3.723 -30.511 1.00 64.88 89 THR A N 1
ATOM 592 C CA . THR A 1 89 ? 19.727 -4.250 -29.874 1.00 64.88 89 THR A CA 1
ATOM 593 C C . THR A 1 89 ? 19.756 -4.002 -28.367 1.00 64.88 89 THR A C 1
ATOM 595 O O . THR A 1 89 ? 20.814 -4.107 -27.749 1.00 64.88 89 THR A O 1
ATOM 598 N N . VAL A 1 90 ? 18.600 -3.696 -27.780 1.00 61.25 90 VAL A N 1
ATOM 599 C CA . VAL A 1 90 ? 18.390 -3.678 -26.325 1.00 61.25 90 VAL A CA 1
ATOM 600 C C . VAL A 1 90 ? 17.500 -4.868 -25.993 1.00 61.25 90 VAL A C 1
ATOM 602 O O . VAL A 1 90 ? 16.448 -5.011 -26.611 1.00 61.25 90 VAL A O 1
ATOM 605 N N . ALA A 1 91 ? 17.932 -5.697 -25.050 1.00 62.06 91 ALA A N 1
ATOM 606 C CA . ALA A 1 91 ? 17.151 -6.789 -24.485 1.00 62.06 91 ALA A CA 1
ATOM 607 C C . ALA A 1 91 ? 17.207 -6.682 -22.956 1.00 62.06 91 ALA A C 1
ATOM 609 O O . ALA A 1 91 ? 18.243 -6.292 -22.411 1.00 62.06 91 ALA A O 1
ATOM 610 N N . SER A 1 92 ? 16.101 -6.994 -22.286 1.00 57.56 92 SER A N 1
ATOM 611 C CA . SER A 1 92 ? 16.005 -7.093 -20.825 1.00 57.56 92 SER A CA 1
ATOM 612 C C . SER A 1 92 ? 15.974 -8.554 -20.376 1.00 57.56 92 SER A C 1
ATOM 614 O O . SER A 1 92 ? 15.557 -9.425 -21.142 1.00 57.56 92 SER A O 1
ATOM 616 N N . ASP A 1 93 ? 16.361 -8.806 -19.125 1.00 54.38 93 ASP A N 1
ATOM 617 C CA . ASP A 1 93 ? 16.044 -10.044 -18.408 1.00 54.38 93 ASP A CA 1
ATOM 618 C C . ASP A 1 93 ? 15.340 -9.678 -17.087 1.00 54.38 93 ASP A C 1
ATOM 620 O O . ASP A 1 93 ? 15.927 -8.936 -16.294 1.00 54.38 93 ASP A O 1
ATOM 624 N N . PRO A 1 94 ? 14.079 -10.098 -16.846 1.00 57.31 94 PRO A N 1
ATOM 625 C CA . PRO A 1 94 ? 13.186 -10.890 -17.702 1.00 57.31 94 PRO A CA 1
ATOM 626 C C . PRO A 1 94 ? 12.921 -10.275 -19.083 1.00 57.31 94 PRO A C 1
ATOM 628 O O . PRO A 1 94 ? 12.915 -9.054 -19.253 1.00 57.31 94 PRO A O 1
ATOM 631 N N . ALA A 1 95 ? 12.688 -11.124 -20.086 1.00 52.62 95 ALA A N 1
ATOM 632 C CA . ALA A 1 95 ? 12.391 -10.682 -21.448 1.00 52.62 95 ALA A CA 1
ATOM 633 C C . ALA A 1 95 ? 11.082 -9.866 -21.497 1.00 52.62 95 ALA A C 1
ATOM 635 O O . ALA A 1 95 ? 10.028 -10.372 -21.119 1.00 52.62 95 ALA A O 1
ATOM 636 N N . GLY A 1 96 ? 11.150 -8.624 -21.986 1.00 51.88 96 GLY A N 1
ATOM 637 C CA . GLY A 1 96 ? 10.000 -7.713 -22.091 1.00 51.88 96 GLY A CA 1
ATOM 638 C C . GLY A 1 96 ? 10.282 -6.473 -22.947 1.00 51.88 96 GLY A C 1
ATOM 639 O O . GLY A 1 96 ? 9.476 -6.100 -23.792 1.00 51.88 96 GLY A O 1
ATOM 640 N N . ILE A 1 97 ? 11.479 -5.885 -22.845 1.00 51.59 97 ILE A N 1
ATOM 641 C CA . ILE A 1 97 ? 11.897 -4.771 -23.708 1.00 51.59 97 ILE A CA 1
ATOM 642 C C . ILE A 1 97 ? 12.509 -5.321 -24.999 1.00 51.59 97 ILE A C 1
ATOM 644 O O . ILE A 1 97 ? 13.638 -5.810 -25.010 1.00 51.59 97 ILE A O 1
ATOM 648 N N . ASN A 1 98 ? 11.777 -5.157 -26.102 1.00 50.41 98 ASN A N 1
ATOM 649 C CA . ASN A 1 98 ? 12.263 -5.367 -27.465 1.00 50.41 98 ASN A CA 1
ATOM 650 C C . ASN A 1 98 ? 12.230 -4.023 -28.207 1.00 50.41 98 ASN A C 1
ATOM 652 O O . ASN A 1 98 ? 11.349 -3.786 -29.036 1.00 50.41 98 ASN A O 1
ATOM 656 N N . CYS A 1 99 ? 13.162 -3.115 -27.898 1.00 51.38 99 CYS A N 1
ATOM 657 C CA . CYS A 1 99 ? 13.179 -1.782 -28.515 1.00 51.38 99 CYS A CA 1
ATOM 658 C C . CYS A 1 99 ? 13.534 -1.857 -30.014 1.00 51.38 99 CYS A C 1
ATOM 660 O O . CYS A 1 99 ? 14.695 -1.732 -30.416 1.00 51.38 99 CYS A O 1
ATOM 662 N N . GLY A 1 100 ? 12.493 -2.040 -30.828 1.00 54.56 100 GLY A N 1
ATOM 663 C CA . GLY A 1 100 ? 12.422 -1.741 -32.258 1.00 54.56 100 GLY A CA 1
ATOM 664 C C . GLY A 1 100 ? 11.306 -0.737 -32.592 1.00 54.56 100 GLY A C 1
ATOM 665 O O . GLY A 1 100 ? 11.520 0.110 -33.454 1.00 54.56 100 GLY A O 1
ATOM 666 N N . ILE A 1 101 ? 10.161 -0.786 -31.888 1.00 50.88 101 ILE A N 1
ATOM 667 C CA . ILE A 1 101 ? 9.022 0.150 -32.034 1.00 50.88 101 ILE A CA 1
ATOM 668 C C . ILE A 1 101 ? 8.386 0.564 -30.687 1.00 50.88 101 ILE A C 1
ATOM 670 O O . ILE A 1 101 ? 7.964 1.709 -30.587 1.00 50.88 101 ILE A O 1
ATOM 674 N N . ASP A 1 102 ? 8.404 -0.280 -29.646 1.00 45.28 102 ASP A N 1
ATOM 675 C CA . ASP A 1 102 ? 7.883 0.041 -28.303 1.00 45.28 102 ASP A CA 1
ATOM 676 C C . ASP A 1 102 ? 8.982 -0.072 -27.233 1.00 45.28 102 ASP A C 1
ATOM 678 O O . ASP A 1 102 ? 9.837 -0.958 -27.304 1.00 45.28 102 ASP A O 1
ATOM 682 N N . CYS A 1 103 ? 8.993 0.855 -26.267 1.00 57.38 103 CYS A N 1
ATOM 683 C CA . CYS A 1 103 ? 10.101 1.033 -25.312 1.00 57.38 103 CYS A CA 1
ATOM 684 C C . CYS A 1 103 ? 9.663 1.276 -23.852 1.00 57.38 103 CYS A C 1
ATOM 686 O O . CYS A 1 103 ? 10.421 1.833 -23.052 1.00 57.38 103 CYS A O 1
ATOM 688 N N . SER A 1 104 ? 8.460 0.839 -23.486 1.00 55.84 104 SER A N 1
ATOM 689 C CA . SER A 1 104 ? 7.982 0.821 -22.102 1.00 55.84 104 SER A CA 1
ATOM 690 C C . SER A 1 104 ? 7.440 -0.559 -21.769 1.00 55.84 104 SER A C 1
ATOM 692 O O . SER A 1 104 ? 6.598 -1.057 -22.509 1.00 55.84 104 SER A O 1
ATOM 694 N N . GLU A 1 105 ? 7.889 -1.143 -20.662 1.00 58.12 105 GLU A N 1
ATOM 695 C CA . GLU A 1 105 ? 7.352 -2.402 -20.143 1.00 58.12 105 GLU A CA 1
ATOM 696 C C . GLU A 1 105 ? 7.371 -2.369 -18.606 1.00 58.12 105 GLU A C 1
ATOM 698 O O . GLU A 1 105 ? 8.224 -1.713 -17.990 1.00 58.12 105 GLU A O 1
ATOM 703 N N . SER A 1 106 ? 6.410 -3.046 -17.981 1.00 52.81 106 SER A N 1
ATOM 704 C CA . SER A 1 106 ? 6.301 -3.139 -16.523 1.00 52.81 106 SER A CA 1
ATOM 705 C C . SER A 1 106 ? 7.109 -4.329 -16.001 1.00 52.81 106 SER A C 1
ATOM 707 O O . SER A 1 106 ? 7.046 -5.422 -16.558 1.00 52.81 106 SER A O 1
ATOM 709 N N . TYR A 1 107 ? 7.857 -4.137 -14.911 1.00 56.22 107 TYR A N 1
ATOM 710 C CA . TYR A 1 107 ? 8.735 -5.169 -14.345 1.00 56.22 107 TYR A CA 1
ATOM 711 C C . TYR A 1 107 ? 8.464 -5.418 -12.868 1.00 56.22 107 TYR A C 1
ATOM 713 O O . TYR A 1 107 ? 8.006 -4.540 -12.136 1.00 56.22 107 TYR A O 1
ATOM 721 N N . LEU A 1 108 ? 8.816 -6.626 -12.419 1.00 50.47 108 LEU A N 1
ATOM 722 C CA . LEU A 1 108 ? 8.881 -6.938 -10.996 1.00 50.47 108 LEU A CA 1
ATOM 723 C C . LEU A 1 108 ? 10.053 -6.183 -10.341 1.00 50.47 108 LEU A C 1
ATOM 725 O O . LEU A 1 108 ? 11.134 -6.095 -10.924 1.00 50.47 108 LEU A O 1
ATOM 729 N N . PRO A 1 109 ? 9.896 -5.678 -9.110 1.00 47.81 109 PRO A N 1
ATOM 730 C CA . PRO A 1 109 ? 11.005 -5.085 -8.369 1.00 47.81 109 PRO A CA 1
ATOM 731 C C . PRO A 1 109 ? 12.089 -6.127 -8.064 1.00 47.81 109 PRO A C 1
ATOM 733 O O . PRO A 1 109 ? 11.778 -7.233 -7.625 1.00 47.81 109 PRO A O 1
ATOM 736 N N . GLY A 1 110 ? 13.364 -5.761 -8.225 1.00 51.56 110 GLY A N 1
ATOM 737 C CA . GLY A 1 110 ? 14.502 -6.610 -7.842 1.00 51.56 110 GLY A CA 1
ATOM 738 C C . GLY A 1 110 ? 14.941 -7.642 -8.885 1.00 51.56 110 GLY A C 1
ATOM 739 O O . GLY A 1 110 ? 15.777 -8.488 -8.577 1.00 51.56 110 GLY A O 1
ATOM 740 N N . THR A 1 111 ? 14.420 -7.573 -10.109 1.00 51.97 111 THR A N 1
ATOM 741 C CA . THR A 1 111 ? 14.969 -8.312 -11.252 1.00 51.97 111 THR A CA 1
ATOM 742 C C . THR A 1 111 ? 16.324 -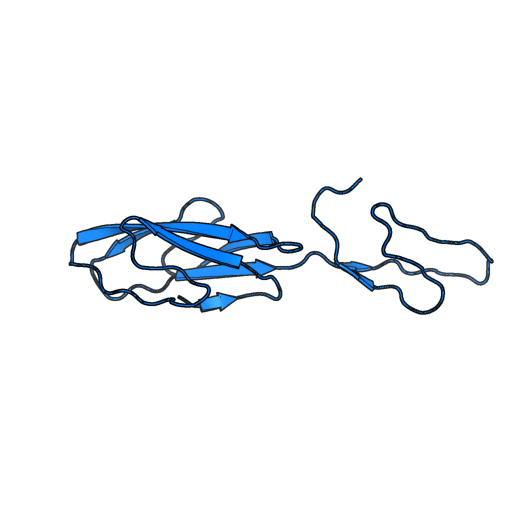7.724 -11.665 1.00 51.97 111 THR A C 1
ATOM 744 O O . THR A 1 111 ? 16.428 -6.507 -11.838 1.00 51.97 111 THR A O 1
ATOM 747 N N . SER A 1 112 ? 17.349 -8.572 -11.798 1.00 46.75 112 SER A N 1
ATOM 748 C CA . SER A 1 112 ? 18.728 -8.219 -12.178 1.00 46.75 112 SER A CA 1
ATOM 749 C C . SER A 1 112 ? 19.219 -9.042 -13.354 1.00 46.75 112 SER A C 1
ATOM 751 O O . SER A 1 112 ? 18.969 -10.267 -13.285 1.00 46.75 112 SER A O 1
#

Secondary structure (DSSP, 8-state):
-EEESSS-EEEEEESS--EETTB------TTEEEEEEEEE-TT-EEEEEEES--BSS-EEEEESS---EEEEEE-EEEE----SS-----B-SSS--BTTT--EEEE-TT--